Protein AF-A0A352Y3E2-F1 (afdb_monomer)

Sequence (152 aa):
RFHKLNDHRRQRMISDRVLTDALDAIFENTVGLGRGFILILAALTLHTTHLGVGDIALFIYYMTFVAAFTQSFGTLIAQYAQTKVSCERMINLLQGAPAERLVSPKSLHLRHPLPEIPLQPKTEKHHLELVQATGLSYRYPDAGQGIENIDL

Radius of gyration: 32.06 Å; Cα contacts (8 Å, |Δi|>4): 52; chains: 1; bounding box: 75×42×81 Å

Solvent-accessible surface area (backbone atoms only — not comparable to full-atom values): 9256 Å² total; per-residue (Å²): 114,67,65,65,55,48,53,54,48,51,54,51,51,49,54,51,50,52,51,52,55,50,51,54,53,50,54,59,50,49,56,54,50,50,53,52,52,50,52,51,52,49,66,68,37,58,82,79,51,92,69,47,74,65,57,53,53,50,48,60,58,48,48,55,55,55,52,52,47,53,52,52,51,54,53,48,54,54,51,50,56,51,49,52,56,50,50,52,54,56,42,60,72,46,74,83,50,68,65,65,63,81,73,49,92,70,89,75,52,87,89,50,83,71,79,85,73,81,80,77,77,83,49,78,90,69,57,84,86,79,79,76,46,75,61,44,60,48,68,44,93,89,70,82,47,65,50,67,63,40,69,82

Mean predicted aligned error: 13.43 Å

Structure (mmCIF, N/CA/C/O backbone):
data_AF-A0A352Y3E2-F1
#
_entry.id   AF-A0A352Y3E2-F1
#
loop_
_atom_site.group_PDB
_atom_site.id
_atom_site.type_symbol
_atom_site.label_atom_id
_atom_site.label_alt_id
_atom_site.label_comp_id
_atom_site.label_asym_id
_atom_site.label_entity_id
_atom_site.label_seq_id
_atom_site.pdbx_PDB_ins_code
_atom_site.Cartn_x
_atom_site.Cartn_y
_atom_site.Cartn_z
_atom_site.occupancy
_atom_site.B_iso_or_equiv
_atom_site.auth_seq_id
_atom_site.auth_comp_id
_atom_site.auth_asym_id
_atom_site.auth_atom_id
_atom_site.pdbx_PDB_model_num
ATOM 1 N N . ARG A 1 1 ? -6.932 24.985 13.820 1.00 63.25 1 ARG A N 1
ATOM 2 C CA . ARG A 1 1 ? -6.000 23.836 13.986 1.00 63.25 1 ARG A CA 1
ATOM 3 C C . ARG A 1 1 ? -6.197 22.769 12.902 1.00 63.25 1 ARG A C 1
ATOM 5 O O . ARG A 1 1 ? -5.217 22.419 12.263 1.00 63.25 1 ARG A O 1
ATOM 12 N N . PHE A 1 2 ? -7.432 22.329 12.623 1.00 73.06 2 PHE A N 1
ATOM 13 C CA . PHE A 1 2 ? -7.726 21.365 11.547 1.00 73.06 2 PHE A CA 1
ATOM 14 C C . PHE A 1 2 ? -7.393 21.857 10.128 1.00 73.06 2 PHE A C 1
ATOM 16 O O . PHE A 1 2 ? -6.800 21.098 9.376 1.00 73.06 2 PHE A O 1
ATOM 23 N N . HIS A 1 3 ? -7.659 23.128 9.795 1.00 75.25 3 HIS A N 1
ATOM 24 C CA . HIS A 1 3 ? -7.292 23.707 8.490 1.00 75.25 3 HIS A CA 1
ATOM 25 C C . HIS A 1 3 ? -5.784 23.606 8.198 1.00 75.25 3 HIS A C 1
ATOM 27 O O . HIS A 1 3 ? -5.400 22.983 7.219 1.00 75.25 3 HIS A O 1
ATOM 33 N N . LYS A 1 4 ? -4.921 24.062 9.123 1.00 81.56 4 LYS A N 1
ATOM 34 C CA . LYS A 1 4 ? -3.454 23.921 8.997 1.00 81.56 4 LYS A CA 1
ATOM 35 C C . LYS A 1 4 ? -2.991 22.471 8.806 1.00 81.56 4 LYS A C 1
ATOM 37 O O . LYS A 1 4 ? -2.049 22.226 8.062 1.00 81.56 4 LYS A O 1
ATOM 42 N N . LEU A 1 5 ? -3.621 21.510 9.488 1.00 80.25 5 LEU A N 1
ATOM 43 C CA . LEU A 1 5 ? -3.276 20.092 9.345 1.00 80.25 5 LEU A CA 1
ATOM 44 C C . LEU A 1 5 ? -3.715 19.539 7.980 1.00 80.25 5 LEU A C 1
ATOM 46 O O . LEU A 1 5 ? -3.009 18.725 7.385 1.00 80.25 5 LEU A O 1
ATOM 50 N N . ASN A 1 6 ? -4.865 19.996 7.487 1.00 83.62 6 ASN A N 1
ATOM 51 C CA . ASN A 1 6 ? -5.398 19.602 6.192 1.00 83.62 6 ASN A CA 1
ATOM 52 C C . ASN A 1 6 ? -4.556 20.170 5.040 1.00 83.62 6 ASN A C 1
ATOM 54 O O . ASN A 1 6 ? -4.202 19.434 4.123 1.00 83.62 6 ASN A O 1
ATOM 58 N N . ASP A 1 7 ? -4.140 21.433 5.138 1.00 86.75 7 ASP A N 1
ATOM 59 C CA . ASP A 1 7 ? -3.268 22.075 4.149 1.00 86.75 7 ASP A CA 1
ATOM 60 C C . ASP A 1 7 ? -1.904 21.383 4.069 1.00 86.75 7 ASP A C 1
ATOM 62 O O . ASP A 1 7 ? -1.425 21.068 2.977 1.00 86.75 7 ASP A O 1
ATOM 66 N N . HIS A 1 8 ? -1.318 21.034 5.220 1.00 85.81 8 HIS A N 1
ATOM 67 C CA . HIS A 1 8 ? -0.082 20.252 5.261 1.00 85.81 8 HIS A CA 1
ATOM 68 C C . HIS A 1 8 ? -0.228 18.866 4.619 1.00 85.81 8 HIS A C 1
ATOM 70 O O . HIS A 1 8 ? 0.691 18.415 3.931 1.00 85.81 8 HIS A O 1
ATOM 76 N N . ARG A 1 9 ? -1.363 18.180 4.820 1.00 84.25 9 ARG A N 1
ATOM 77 C CA . ARG A 1 9 ? -1.644 16.899 4.147 1.00 84.25 9 ARG A CA 1
ATOM 78 C C . ARG A 1 9 ? -1.783 17.082 2.644 1.00 84.25 9 ARG A C 1
ATOM 80 O O . ARG A 1 9 ? -1.162 16.332 1.898 1.00 84.25 9 ARG A O 1
ATOM 87 N N . ARG A 1 10 ? -2.549 18.085 2.208 1.00 86.88 10 ARG A N 1
ATOM 88 C CA . ARG A 1 10 ? -2.753 18.386 0.788 1.00 86.88 10 ARG A CA 1
ATOM 89 C C . ARG A 1 10 ? -1.422 18.644 0.088 1.00 86.88 10 ARG A C 1
ATOM 91 O O . ARG A 1 10 ? -1.172 18.059 -0.958 1.00 86.88 10 ARG A O 1
ATOM 98 N N . GLN A 1 11 ? -0.556 19.467 0.674 1.00 89.44 11 GLN A N 1
ATOM 99 C CA . GLN A 1 11 ? 0.735 19.796 0.070 1.00 89.44 11 GLN A CA 1
ATOM 100 C C . GLN A 1 11 ? 1.651 18.569 -0.048 1.00 89.44 11 GLN A C 1
ATOM 102 O O . GLN A 1 11 ? 2.270 18.367 -1.090 1.00 89.44 11 GLN A O 1
ATOM 107 N N . ARG A 1 12 ? 1.688 17.712 0.982 1.00 85.44 12 ARG A N 1
ATOM 108 C CA . ARG A 1 12 ? 2.442 16.449 0.932 1.00 85.44 12 ARG A CA 1
ATOM 109 C C . ARG A 1 12 ? 1.882 15.483 -0.107 1.00 85.44 12 ARG A C 1
ATOM 111 O O . ARG A 1 12 ? 2.659 14.910 -0.852 1.00 85.44 12 ARG A O 1
ATOM 118 N N . MET A 1 13 ? 0.560 15.354 -0.195 1.00 89.25 13 MET A N 1
ATOM 119 C CA . MET A 1 13 ? -0.095 14.462 -1.155 1.00 89.25 13 MET A CA 1
ATOM 120 C C . MET A 1 13 ? 0.138 14.904 -2.603 1.00 89.25 13 MET A C 1
ATOM 122 O O . MET A 1 13 ? 0.369 14.066 -3.465 1.00 89.25 13 MET A O 1
ATOM 126 N N . ILE A 1 14 ? 0.116 16.213 -2.874 1.00 91.00 14 ILE A N 1
ATOM 127 C CA . ILE A 1 14 ? 0.434 16.742 -4.208 1.00 91.00 14 ILE A CA 1
ATOM 128 C C . ILE A 1 14 ? 1.902 16.477 -4.549 1.00 91.00 14 ILE A C 1
ATOM 130 O O . ILE A 1 14 ? 2.187 16.016 -5.646 1.00 91.00 14 ILE A O 1
ATOM 134 N N . SER A 1 15 ? 2.827 16.738 -3.619 1.00 85.00 15 SER A N 1
ATOM 135 C CA . SER A 1 15 ? 4.253 16.484 -3.853 1.00 85.00 15 SER A CA 1
ATOM 136 C C . SER A 1 15 ? 4.542 15.005 -4.108 1.00 85.00 15 SER A C 1
ATOM 138 O O . SER A 1 15 ? 5.340 14.690 -4.982 1.00 85.00 15 SER A O 1
ATOM 140 N N . ASP A 1 16 ? 3.896 14.118 -3.351 1.00 88.00 16 ASP A N 1
ATOM 141 C CA . ASP A 1 16 ? 4.001 12.668 -3.515 1.00 88.00 16 ASP A CA 1
ATOM 142 C C . ASP A 1 16 ? 3.472 12.238 -4.889 1.00 88.00 16 ASP A C 1
ATOM 144 O O . ASP A 1 16 ? 4.194 11.623 -5.668 1.00 88.00 16 ASP A O 1
ATOM 148 N N . ARG A 1 17 ? 2.265 12.694 -5.250 1.00 88.75 17 ARG A N 1
ATOM 149 C CA . ARG A 1 17 ? 1.641 12.418 -6.549 1.00 88.75 17 ARG A CA 1
ATOM 150 C C . ARG A 1 17 ? 2.504 12.881 -7.723 1.00 88.75 17 ARG A C 1
ATOM 152 O O . ARG A 1 17 ? 2.716 12.115 -8.653 1.00 88.75 17 ARG A O 1
ATOM 159 N N . VAL A 1 18 ? 3.019 14.110 -7.667 1.00 91.62 18 VAL A N 1
ATOM 160 C CA . VAL A 1 18 ? 3.873 14.669 -8.726 1.00 91.62 18 VAL A CA 1
ATOM 161 C C . VAL A 1 18 ? 5.182 13.889 -8.849 1.00 91.62 18 VAL A C 1
ATOM 163 O O . VAL A 1 18 ? 5.631 13.650 -9.966 1.00 91.62 18 VAL A O 1
ATOM 166 N N . LEU A 1 19 ? 5.786 13.466 -7.733 1.00 86.62 19 LEU A N 1
ATOM 167 C CA . LEU A 1 19 ? 6.991 12.636 -7.761 1.00 86.62 19 LEU A CA 1
ATOM 168 C C . LEU A 1 19 ? 6.711 11.269 -8.398 1.00 86.62 19 LEU A C 1
ATOM 170 O O . LEU A 1 19 ? 7.491 10.832 -9.241 1.00 86.62 19 LEU A O 1
ATOM 174 N N . THR A 1 20 ? 5.607 10.616 -8.025 1.00 85.31 20 THR A N 1
ATOM 175 C CA . THR A 1 20 ? 5.194 9.341 -8.628 1.00 85.31 20 THR A CA 1
ATOM 176 C C . THR A 1 20 ? 4.953 9.490 -10.127 1.00 85.31 20 THR A C 1
ATOM 178 O O . THR A 1 20 ? 5.570 8.776 -10.910 1.00 85.31 20 THR A O 1
ATOM 181 N N . ASP A 1 21 ? 4.137 10.467 -10.530 1.00 87.06 21 ASP A N 1
ATOM 182 C CA . ASP A 1 21 ? 3.801 10.688 -11.939 1.00 87.06 21 ASP A CA 1
ATOM 183 C C . ASP A 1 21 ? 5.062 11.049 -12.766 1.00 87.06 21 ASP A C 1
ATOM 185 O O . ASP A 1 21 ? 5.199 10.631 -13.916 1.00 87.06 21 ASP A O 1
ATOM 189 N N . ALA A 1 22 ? 6.027 11.777 -12.185 1.00 86.25 22 ALA A N 1
ATOM 190 C CA . ALA A 1 22 ? 7.302 12.086 -12.839 1.00 86.25 22 ALA A CA 1
ATOM 191 C C . ALA A 1 22 ? 8.204 10.852 -13.006 1.00 86.25 22 ALA A C 1
ATOM 193 O O . ALA A 1 22 ? 8.828 10.689 -14.057 1.00 86.25 22 ALA A O 1
ATOM 194 N N . LEU 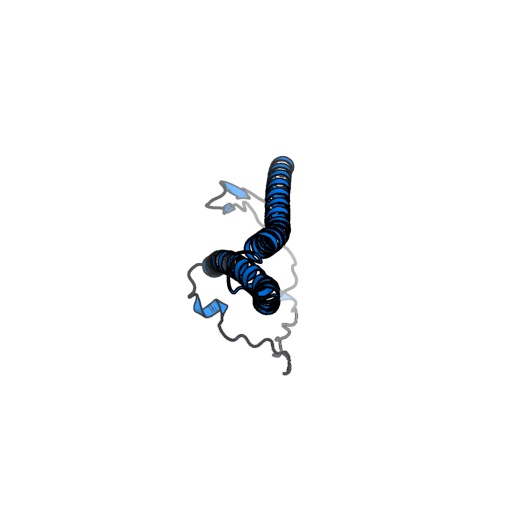A 1 23 ? 8.281 9.984 -11.993 1.00 80.31 23 LEU A N 1
ATOM 195 C CA . LEU A 1 23 ? 9.034 8.731 -12.079 1.00 80.31 23 LEU A CA 1
ATOM 196 C C . LEU A 1 23 ? 8.442 7.805 -13.143 1.00 80.31 23 LEU A C 1
ATOM 198 O O . LEU A 1 23 ? 9.191 7.290 -13.973 1.00 80.31 23 LEU A O 1
A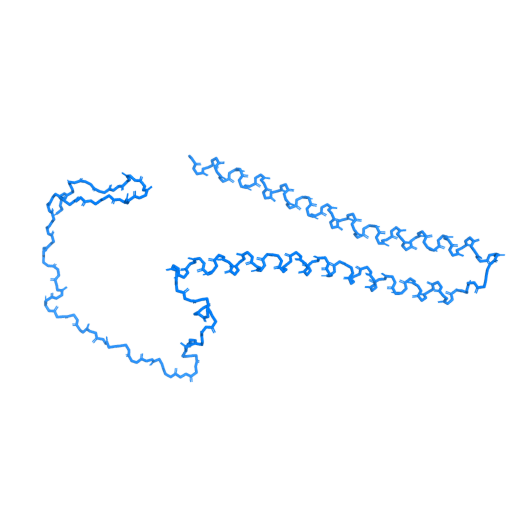TOM 202 N N . ASP A 1 24 ? 7.116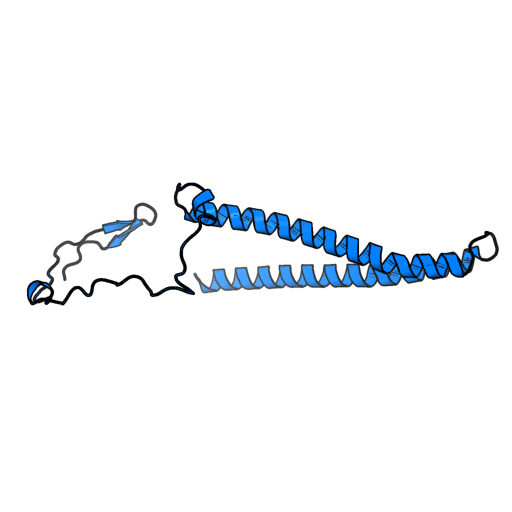 7.665 -13.173 1.00 81.00 24 ASP A N 1
ATOM 203 C CA . ASP A 1 24 ? 6.418 6.867 -14.183 1.00 81.00 24 ASP A CA 1
ATOM 204 C C . ASP A 1 24 ? 6.709 7.389 -15.598 1.00 81.00 24 ASP A C 1
ATOM 206 O O . ASP A 1 24 ? 7.065 6.616 -16.491 1.00 81.00 24 ASP A O 1
ATOM 210 N N . ALA A 1 25 ? 6.665 8.712 -15.794 1.00 80.69 25 ALA A N 1
ATOM 211 C CA . ALA A 1 25 ? 7.011 9.324 -17.073 1.00 80.69 25 ALA A CA 1
ATOM 212 C C . ALA A 1 25 ? 8.470 9.049 -17.480 1.00 80.69 25 ALA A C 1
ATOM 214 O O . ALA A 1 25 ? 8.736 8.747 -18.645 1.00 80.69 25 ALA A O 1
ATOM 215 N N . ILE A 1 26 ? 9.430 9.139 -16.554 1.00 79.88 26 ILE A N 1
ATOM 216 C CA . ILE A 1 26 ? 10.843 8.845 -16.847 1.00 79.88 26 ILE A CA 1
ATOM 217 C C . ILE A 1 26 ? 11.019 7.375 -17.234 1.00 79.88 26 ILE A C 1
ATOM 219 O O . ILE A 1 26 ? 11.732 7.092 -18.200 1.00 79.88 26 ILE A O 1
ATOM 223 N N . PHE A 1 27 ? 10.378 6.443 -16.526 1.00 73.56 27 PHE A N 1
ATOM 224 C CA . PHE A 1 27 ? 10.505 5.015 -16.817 1.00 73.56 27 PHE A CA 1
ATOM 225 C C . PHE A 1 27 ? 9.928 4.649 -18.187 1.00 73.56 27 PHE A C 1
ATOM 227 O O . PHE A 1 27 ? 10.628 4.005 -18.973 1.00 73.56 27 PHE A O 1
ATOM 234 N N . GLU A 1 28 ? 8.732 5.135 -18.525 1.00 72.12 28 GLU A N 1
ATOM 235 C CA . GLU A 1 28 ? 8.124 4.930 -19.851 1.00 72.12 28 GLU A CA 1
ATOM 236 C C . GLU A 1 28 ? 9.011 5.485 -20.979 1.00 72.12 28 GLU A C 1
ATOM 238 O O . GLU A 1 28 ? 9.299 4.802 -21.968 1.00 72.12 28 GLU A O 1
ATOM 243 N N . ASN A 1 29 ? 9.542 6.700 -20.803 1.00 70.88 29 ASN A N 1
ATOM 244 C CA . ASN A 1 29 ? 10.441 7.301 -21.789 1.00 70.88 29 ASN A CA 1
ATOM 245 C C . ASN A 1 29 ? 11.783 6.555 -21.895 1.00 70.88 29 ASN A C 1
ATOM 247 O O . ASN A 1 29 ? 12.317 6.404 -22.994 1.00 70.88 29 ASN A O 1
ATOM 251 N N . THR A 1 30 ? 12.323 6.043 -20.786 1.00 76.00 30 THR A N 1
ATOM 252 C CA . THR A 1 30 ? 13.595 5.296 -20.769 1.00 76.00 30 THR A CA 1
ATOM 253 C C . THR A 1 30 ? 13.492 3.987 -21.551 1.00 76.00 30 THR A C 1
ATOM 255 O O . THR A 1 30 ? 14.425 3.632 -22.273 1.00 76.00 30 THR A O 1
ATOM 258 N N . VAL A 1 31 ? 12.350 3.293 -21.487 1.00 69.94 31 VAL A N 1
ATOM 259 C CA . VAL A 1 31 ? 12.097 2.089 -22.301 1.00 69.94 31 VAL A CA 1
ATOM 260 C C . VAL A 1 31 ? 12.078 2.436 -23.793 1.00 69.94 31 VAL A C 1
ATOM 262 O O . VAL A 1 31 ? 12.686 1.729 -24.602 1.00 69.94 31 VAL A O 1
ATOM 265 N N . GLY A 1 32 ? 11.435 3.549 -24.165 1.00 72.06 32 GLY A N 1
ATOM 266 C CA . GLY A 1 32 ? 11.430 4.056 -25.541 1.00 72.06 32 GLY A CA 1
ATOM 267 C C . GLY A 1 32 ? 12.831 4.410 -26.053 1.00 72.06 32 GLY A C 1
ATOM 268 O O . GLY A 1 32 ? 13.226 3.976 -27.139 1.00 72.06 32 GLY A O 1
ATOM 269 N N . LEU A 1 33 ? 13.614 5.131 -25.246 1.00 74.31 33 LEU A N 1
ATOM 270 C CA . LEU A 1 33 ? 14.996 5.499 -25.566 1.00 74.31 33 LEU A CA 1
ATOM 271 C C . LEU A 1 33 ? 15.914 4.271 -25.664 1.00 74.31 33 LEU A C 1
ATOM 273 O O . LEU A 1 33 ? 16.732 4.196 -26.580 1.00 74.31 33 LEU A O 1
ATOM 277 N N . GLY A 1 34 ? 15.741 3.281 -24.784 1.00 71.19 34 GLY A N 1
ATOM 278 C CA . GLY A 1 34 ? 16.480 2.018 -24.823 1.00 71.19 34 GLY A CA 1
ATOM 279 C C . GLY A 1 34 ? 16.253 1.245 -26.124 1.00 71.19 34 GLY A C 1
ATOM 280 O O . GLY A 1 34 ? 17.219 0.818 -26.759 1.00 71.19 34 GLY A O 1
ATOM 281 N N . ARG A 1 35 ? 14.994 1.140 -26.581 1.00 71.50 35 ARG A N 1
ATOM 282 C CA . ARG A 1 35 ? 14.667 0.537 -27.888 1.00 71.50 35 ARG A CA 1
ATOM 283 C C . ARG A 1 35 ? 15.354 1.271 -29.042 1.00 71.50 35 ARG A C 1
ATOM 285 O O . ARG A 1 35 ? 15.934 0.625 -29.912 1.00 71.50 35 ARG A O 1
ATOM 292 N N . GLY A 1 36 ? 15.316 2.605 -29.037 1.00 75.81 36 GLY A N 1
ATOM 293 C CA . GLY A 1 36 ? 15.974 3.432 -30.053 1.00 75.81 36 GLY A CA 1
ATOM 294 C C . GLY A 1 36 ? 17.494 3.247 -30.077 1.00 75.81 36 GLY A C 1
ATOM 295 O O . GLY A 1 36 ? 18.079 3.089 -31.147 1.00 75.81 36 GLY A O 1
ATOM 296 N N . PHE A 1 37 ? 18.132 3.188 -28.907 1.00 78.25 37 PHE A N 1
ATOM 297 C CA . PHE A 1 37 ? 19.578 2.989 -28.799 1.00 78.25 37 PHE A CA 1
ATOM 298 C C . PHE A 1 37 ? 20.013 1.622 -29.338 1.00 78.25 37 PHE A C 1
ATOM 300 O O . PHE A 1 37 ? 20.992 1.537 -30.075 1.00 78.25 37 PHE A O 1
ATOM 307 N N . ILE A 1 38 ? 19.257 0.559 -29.047 1.00 73.88 38 ILE A N 1
ATOM 308 C CA . ILE A 1 38 ? 19.540 -0.781 -29.580 1.00 73.88 38 ILE A CA 1
ATOM 309 C C . ILE A 1 38 ? 19.328 -0.854 -31.090 1.00 73.88 38 ILE A C 1
ATOM 311 O O . ILE A 1 38 ? 20.136 -1.477 -31.771 1.00 73.88 38 ILE A O 1
ATOM 315 N N . LEU A 1 39 ? 18.306 -0.185 -31.630 1.00 75.56 39 LEU A N 1
ATOM 316 C CA . LEU A 1 39 ? 18.119 -0.065 -33.079 1.00 75.56 39 LEU A CA 1
ATOM 317 C C . LEU A 1 39 ? 19.309 0.630 -33.760 1.00 75.56 39 LEU A C 1
ATOM 319 O O . LEU A 1 39 ? 19.753 0.186 -34.818 1.00 75.56 39 LEU A O 1
ATOM 323 N N . ILE A 1 40 ? 19.858 1.682 -33.146 1.00 78.12 40 ILE A N 1
ATOM 324 C CA . ILE A 1 40 ? 21.058 2.369 -33.649 1.00 78.12 40 ILE A CA 1
ATOM 325 C C . ILE A 1 40 ? 22.283 1.448 -33.565 1.00 78.12 40 ILE A C 1
ATOM 327 O O . ILE A 1 40 ? 23.040 1.337 -34.525 1.00 78.12 40 ILE A O 1
ATOM 331 N N . LEU A 1 41 ? 22.469 0.748 -32.446 1.00 73.12 41 LEU A N 1
ATOM 332 C CA . LEU A 1 41 ? 23.599 -0.164 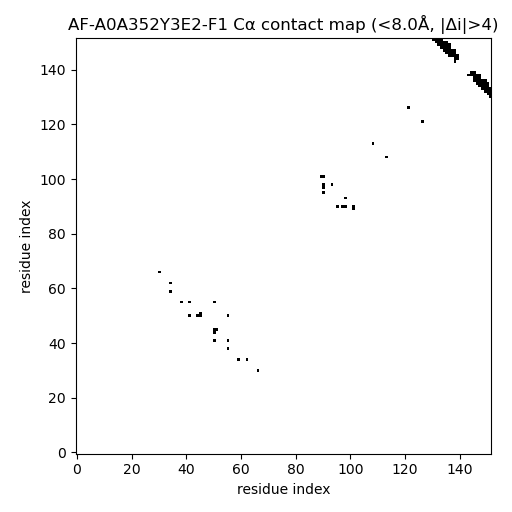-32.236 1.00 73.12 41 LEU A CA 1
ATOM 333 C C . LEU A 1 41 ? 23.552 -1.349 -33.215 1.00 73.12 41 LEU A C 1
ATOM 335 O O . LEU A 1 41 ? 24.572 -1.729 -33.787 1.00 73.12 41 LEU A O 1
ATOM 339 N N . ALA A 1 42 ? 22.356 -1.870 -33.480 1.00 69.50 42 ALA A N 1
ATOM 340 C CA . ALA A 1 42 ? 22.080 -2.851 -34.518 1.00 69.50 42 ALA A CA 1
ATOM 341 C C . ALA A 1 42 ? 22.447 -2.338 -35.923 1.00 69.50 42 ALA A C 1
ATOM 343 O O . ALA A 1 42 ? 23.192 -2.999 -36.643 1.00 69.50 42 ALA A O 1
ATOM 344 N N . ALA A 1 43 ? 21.995 -1.132 -36.287 1.00 71.50 43 ALA A N 1
ATOM 345 C CA . ALA A 1 43 ? 22.336 -0.482 -37.557 1.00 71.50 43 ALA A CA 1
ATOM 346 C C . ALA A 1 43 ? 23.854 -0.300 -37.747 1.00 71.50 43 ALA A C 1
ATOM 348 O O . ALA A 1 43 ? 24.364 -0.472 -38.852 1.00 71.50 43 ALA A O 1
ATOM 349 N N . LEU A 1 44 ? 24.582 0.008 -36.670 1.00 71.31 44 LEU A N 1
ATOM 350 C CA . LEU A 1 44 ? 26.035 0.206 -36.692 1.00 71.31 44 LEU A CA 1
ATOM 351 C C . LEU A 1 44 ? 26.833 -1.109 -36.747 1.00 71.31 44 LEU A C 1
ATOM 353 O O . LEU A 1 44 ? 27.947 -1.123 -37.265 1.00 71.31 44 LEU A O 1
ATOM 357 N N . THR A 1 45 ? 26.284 -2.207 -36.222 1.00 67.38 45 THR A N 1
ATOM 358 C CA . THR A 1 45 ? 26.965 -3.518 -36.143 1.00 67.38 45 THR A CA 1
ATOM 359 C C . THR A 1 45 ? 26.686 -4.435 -37.332 1.00 67.38 45 THR A C 1
ATOM 361 O O . THR A 1 45 ? 27.446 -5.375 -37.566 1.00 67.38 45 THR A O 1
ATOM 364 N N . LEU A 1 46 ? 25.688 -4.100 -38.155 1.00 61.41 46 LEU A N 1
ATOM 365 C CA . LEU A 1 46 ? 25.353 -4.773 -39.418 1.00 61.41 46 LEU A CA 1
ATOM 366 C C . LEU A 1 46 ? 26.536 -4.912 -40.399 1.00 61.41 46 LEU A C 1
ATOM 368 O O . LEU A 1 46 ? 26.506 -5.780 -41.266 1.00 61.41 46 LEU A O 1
ATOM 372 N N . HIS A 1 47 ? 27.584 -4.092 -40.267 1.00 60.97 47 HIS A N 1
ATOM 373 C CA . HIS A 1 47 ? 28.781 -4.166 -41.111 1.00 60.97 47 HIS A CA 1
ATOM 374 C C . HIS A 1 47 ? 29.902 -5.066 -40.564 1.00 60.97 47 HIS A C 1
ATOM 376 O O . HIS A 1 47 ? 30.843 -5.357 -41.302 1.00 60.97 47 HIS A O 1
ATOM 382 N N . THR A 1 48 ? 29.840 -5.501 -39.301 1.00 60.75 48 THR A N 1
ATOM 383 C CA . THR A 1 48 ? 30.981 -6.130 -38.605 1.00 60.75 48 THR A CA 1
ATOM 384 C C . THR A 1 48 ? 30.656 -7.421 -37.846 1.00 60.75 48 THR A C 1
ATOM 386 O O . THR A 1 48 ? 31.593 -8.117 -37.457 1.00 60.75 48 THR A O 1
ATOM 389 N N . THR A 1 49 ? 29.385 -7.803 -37.658 1.00 55.47 49 THR A N 1
ATOM 390 C CA . THR A 1 49 ? 29.007 -9.039 -36.936 1.00 55.47 49 THR A CA 1
ATOM 391 C C . THR A 1 49 ? 27.836 -9.807 -37.573 1.00 55.47 49 THR A C 1
ATOM 393 O O . THR A 1 49 ? 27.062 -9.273 -38.357 1.00 55.47 49 THR A O 1
ATOM 396 N N . HIS A 1 50 ? 27.693 -11.089 -37.200 1.00 62.59 50 HIS A N 1
ATOM 397 C CA . HIS A 1 50 ? 26.631 -12.037 -37.595 1.00 62.59 50 HIS A CA 1
ATOM 398 C C . HIS A 1 50 ? 25.212 -11.709 -37.066 1.00 62.59 50 HIS A C 1
ATOM 400 O O . HIS A 1 50 ? 24.343 -12.576 -37.099 1.00 62.59 50 HIS A O 1
ATOM 406 N N . LEU A 1 51 ? 24.959 -10.505 -36.544 1.00 65.81 51 LEU A N 1
ATOM 407 C CA . LEU A 1 51 ? 23.646 -10.123 -36.011 1.00 65.81 51 LEU A CA 1
ATOM 408 C C . LEU A 1 51 ? 22.677 -9.841 -37.163 1.00 65.81 51 LEU A C 1
ATOM 410 O O . LEU A 1 51 ? 22.789 -8.833 -37.864 1.00 65.81 51 LEU A O 1
ATOM 414 N N . GLY A 1 52 ? 21.733 -10.755 -37.373 1.00 73.69 52 GLY A N 1
ATOM 415 C CA . GLY A 1 52 ? 20.732 -10.630 -38.423 1.00 73.69 52 GLY A CA 1
ATOM 416 C C . GLY A 1 52 ? 19.581 -9.707 -38.021 1.00 73.69 52 GLY A C 1
ATOM 417 O O . GLY A 1 52 ? 19.313 -9.465 -36.845 1.00 73.69 52 GLY A O 1
ATOM 418 N N . VAL A 1 53 ? 18.809 -9.259 -39.013 1.00 77.00 53 VAL A N 1
ATOM 419 C CA . VAL A 1 53 ? 17.559 -8.503 -38.793 1.00 77.00 53 VAL A CA 1
ATOM 420 C C . VAL A 1 53 ? 16.579 -9.269 -37.884 1.00 77.00 53 VAL A C 1
ATOM 422 O O . VAL A 1 53 ? 15.855 -8.655 -37.102 1.00 77.00 53 VAL A O 1
ATOM 425 N N . GLY A 1 54 ? 16.589 -10.607 -37.939 1.00 79.38 54 GLY A N 1
ATOM 426 C CA . GLY A 1 54 ? 15.772 -11.469 -37.079 1.00 79.38 54 GLY A CA 1
ATOM 427 C C . GLY A 1 54 ? 16.128 -11.376 -35.591 1.00 79.38 54 GLY A C 1
ATOM 428 O O . GLY A 1 54 ? 15.223 -11.292 -34.764 1.00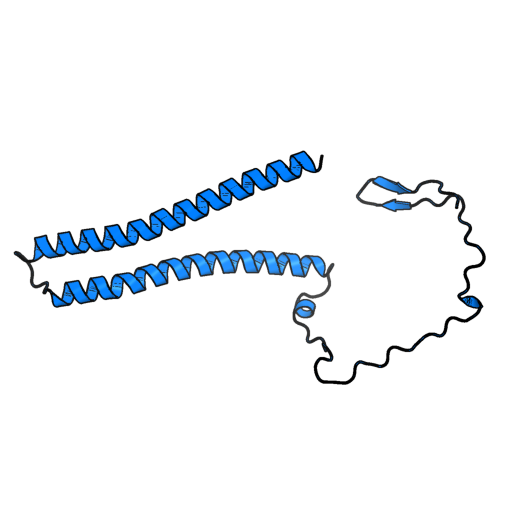 79.38 54 GLY A O 1
ATOM 429 N N . ASP A 1 55 ? 17.417 -11.308 -35.250 1.00 76.31 55 ASP A N 1
ATOM 430 C CA . ASP A 1 55 ? 17.878 -11.202 -33.857 1.00 76.31 55 ASP A CA 1
ATOM 431 C C . ASP A 1 55 ? 17.462 -9.861 -33.240 1.00 76.31 55 ASP A C 1
ATOM 433 O O . ASP A 1 55 ? 17.020 -9.792 -32.092 1.00 76.31 55 ASP A O 1
ATOM 437 N N . ILE A 1 56 ? 17.528 -8.791 -34.036 1.00 75.94 56 ILE A N 1
ATOM 438 C CA . ILE A 1 56 ? 17.118 -7.439 -33.640 1.00 75.94 56 ILE A CA 1
ATOM 439 C C . ILE A 1 56 ? 15.600 -7.376 -33.438 1.00 75.94 56 ILE A C 1
ATOM 441 O O . ILE A 1 56 ? 15.129 -6.845 -32.429 1.00 75.94 56 ILE A O 1
ATOM 445 N N . ALA A 1 57 ? 14.826 -7.949 -34.364 1.00 80.81 57 ALA A N 1
ATOM 446 C CA . ALA A 1 57 ? 13.372 -8.022 -34.244 1.00 80.81 57 ALA A CA 1
ATOM 447 C C . ALA A 1 57 ? 12.948 -8.807 -32.992 1.00 80.81 57 ALA A C 1
ATOM 449 O O . ALA A 1 57 ? 12.069 -8.361 -32.249 1.00 80.81 57 ALA A O 1
ATOM 450 N N . LEU A 1 58 ? 13.613 -9.935 -32.717 1.00 83.62 58 LEU A N 1
ATOM 451 C CA . LEU A 1 58 ? 13.356 -10.761 -31.540 1.00 83.62 58 LEU A CA 1
ATOM 452 C C . LEU A 1 58 ? 13.718 -10.027 -30.241 1.00 83.62 58 LEU A C 1
ATOM 454 O O . LEU A 1 58 ? 12.957 -10.066 -29.272 1.00 83.62 58 LEU A O 1
ATOM 458 N N . PHE A 1 59 ? 14.840 -9.307 -30.227 1.00 78.88 59 PHE 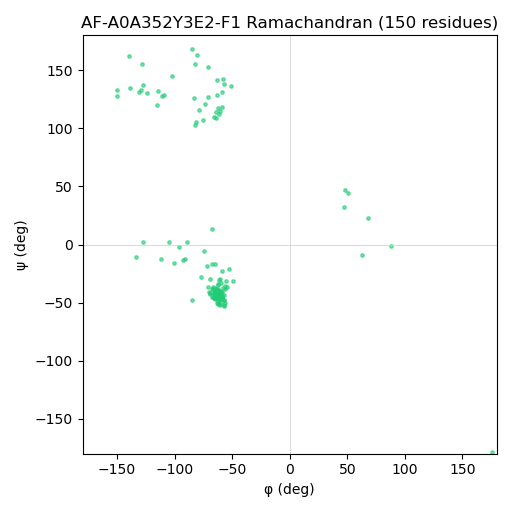A N 1
ATOM 459 C CA . PHE A 1 59 ? 15.254 -8.507 -29.080 1.00 78.88 59 PHE A CA 1
ATOM 460 C C . PHE A 1 59 ? 14.247 -7.388 -28.766 1.00 78.88 59 PHE A C 1
ATOM 462 O O . PHE A 1 59 ? 13.822 -7.249 -27.619 1.00 78.88 59 PHE A O 1
ATOM 469 N N . ILE A 1 60 ? 13.824 -6.608 -29.768 1.00 78.25 60 ILE A N 1
ATOM 470 C CA . ILE A 1 60 ? 12.855 -5.509 -29.584 1.00 78.25 60 ILE A CA 1
ATOM 471 C C . ILE A 1 60 ? 11.516 -6.050 -29.084 1.00 78.25 60 ILE A C 1
ATOM 473 O O . ILE A 1 60 ? 10.904 -5.460 -28.186 1.00 78.25 60 ILE A O 1
ATOM 477 N N . TYR A 1 61 ? 11.084 -7.186 -29.635 1.00 83.69 61 TYR A N 1
ATOM 478 C CA . TYR A 1 61 ? 9.889 -7.882 -29.181 1.00 83.69 61 TYR A CA 1
ATOM 479 C C . TYR A 1 61 ? 9.993 -8.234 -27.688 1.00 83.69 61 TYR A C 1
ATOM 481 O O . TYR A 1 61 ? 9.138 -7.812 -26.903 1.00 83.69 61 TYR A O 1
ATOM 489 N N . TYR A 1 62 ? 11.072 -8.906 -27.267 1.00 83.44 62 TYR A N 1
ATOM 490 C CA . TYR A 1 62 ? 11.259 -9.317 -25.871 1.00 83.44 62 TYR A CA 1
ATOM 491 C C . TYR A 1 62 ? 11.513 -8.167 -24.894 1.00 83.44 62 TYR A C 1
ATOM 493 O O . TYR A 1 62 ? 11.096 -8.252 -23.737 1.00 83.44 62 TYR A O 1
ATOM 501 N N . MET A 1 63 ? 12.122 -7.068 -25.337 1.00 81.38 63 MET A N 1
ATOM 502 C CA . MET A 1 63 ? 12.393 -5.905 -24.488 1.00 81.38 63 MET A CA 1
ATOM 503 C C . MET A 1 63 ? 11.119 -5.346 -23.843 1.00 81.38 63 MET A C 1
ATOM 505 O O . MET A 1 63 ? 11.139 -4.937 -22.684 1.00 81.38 63 MET A O 1
ATOM 509 N N . THR A 1 64 ? 9.996 -5.381 -24.566 1.00 79.50 64 THR A N 1
ATOM 510 C CA . THR A 1 64 ? 8.684 -4.979 -24.035 1.00 79.50 64 THR A CA 1
ATOM 511 C C . THR A 1 64 ? 8.286 -5.801 -22.815 1.00 79.50 64 THR A C 1
ATOM 513 O O . THR A 1 64 ? 7.845 -5.247 -21.812 1.00 79.50 64 THR A O 1
ATOM 516 N N . PHE A 1 65 ? 8.479 -7.117 -22.883 1.00 83.50 65 PHE A N 1
ATOM 517 C CA . PHE A 1 65 ? 8.140 -8.021 -21.790 1.00 83.50 65 PHE A CA 1
ATOM 518 C C . PHE A 1 65 ? 9.077 -7.837 -20.599 1.00 83.50 65 PHE A C 1
ATOM 520 O O . PHE A 1 65 ? 8.610 -7.803 -19.465 1.00 83.50 65 PHE A O 1
ATOM 527 N N . VAL A 1 66 ? 10.380 -7.662 -20.844 1.00 83.88 66 VAL A N 1
ATOM 528 C CA . VAL A 1 66 ? 11.367 -7.416 -19.778 1.00 83.88 66 VAL A CA 1
ATOM 529 C C . VAL A 1 66 ? 11.066 -6.108 -19.043 1.00 83.88 66 VAL A C 1
ATOM 531 O O . VAL A 1 66 ? 11.082 -6.079 -17.810 1.00 83.88 66 VAL A O 1
ATOM 534 N N . ALA A 1 67 ? 10.740 -5.040 -19.776 1.00 81.31 67 ALA A N 1
ATOM 535 C CA . ALA A 1 67 ? 10.355 -3.760 -19.190 1.00 81.31 67 ALA A CA 1
ATOM 536 C C . ALA A 1 67 ? 9.073 -3.882 -18.350 1.00 81.31 67 ALA A C 1
ATOM 538 O O . ALA A 1 67 ? 9.075 -3.522 -17.171 1.00 81.31 67 ALA A O 1
ATOM 539 N N . ALA A 1 68 ? 8.013 -4.472 -18.916 1.00 82.19 68 ALA A N 1
ATOM 540 C CA . ALA A 1 68 ? 6.738 -4.662 -18.224 1.00 82.19 68 ALA A CA 1
ATOM 541 C C . ALA A 1 68 ? 6.876 -5.544 -16.971 1.00 82.19 68 ALA A C 1
ATOM 543 O O . ALA A 1 68 ? 6.288 -5.249 -15.927 1.00 82.19 68 ALA A O 1
ATOM 544 N N . PHE A 1 69 ? 7.683 -6.606 -17.048 1.00 87.88 69 PHE A N 1
ATOM 545 C CA . PHE A 1 69 ? 8.000 -7.458 -15.904 1.00 87.88 69 PHE A CA 1
ATOM 546 C C . PHE A 1 69 ? 8.719 -6.672 -14.805 1.00 87.88 69 PHE A C 1
ATOM 548 O O . PHE A 1 69 ? 8.330 -6.757 -13.643 1.00 87.88 69 PHE A O 1
ATOM 555 N N . THR A 1 70 ? 9.726 -5.873 -15.166 1.00 83.25 70 THR A N 1
ATOM 556 C CA . THR A 1 70 ? 10.504 -5.074 -14.206 1.00 83.25 70 THR A CA 1
ATOM 557 C C . THR A 1 70 ? 9.619 -4.062 -13.477 1.00 83.25 70 THR A C 1
ATOM 559 O O . THR A 1 70 ? 9.682 -3.961 -12.251 1.00 83.25 70 THR A O 1
ATOM 562 N N . GLN A 1 71 ? 8.741 -3.368 -14.208 1.00 82.94 71 GLN A N 1
ATOM 563 C CA . GLN A 1 71 ? 7.764 -2.448 -13.623 1.00 82.94 71 GLN A CA 1
ATOM 564 C C . GLN A 1 71 ? 6.799 -3.179 -12.683 1.00 82.94 71 GLN A C 1
ATOM 566 O O . GLN A 1 71 ? 6.659 -2.793 -11.523 1.00 82.94 71 GLN A O 1
ATOM 571 N N . SER A 1 72 ? 6.194 -4.276 -13.150 1.00 86.25 72 SER A N 1
ATOM 572 C CA . SER A 1 72 ? 5.253 -5.078 -12.356 1.00 86.25 72 SER A CA 1
ATOM 573 C C . SER A 1 72 ? 5.897 -5.612 -11.076 1.00 86.25 72 SER A C 1
ATOM 575 O O . SER A 1 72 ? 5.281 -5.593 -10.011 1.00 86.25 72 SER A O 1
ATOM 577 N N . PHE A 1 73 ? 7.152 -6.054 -11.161 1.00 90.12 73 PHE A N 1
ATOM 578 C CA . PHE A 1 73 ? 7.919 -6.535 -10.018 1.00 90.12 73 PHE A CA 1
ATOM 579 C C . PHE A 1 73 ? 8.179 -5.421 -8.994 1.00 90.12 73 PHE A C 1
ATOM 581 O O . PHE A 1 73 ? 7.981 -5.628 -7.796 1.00 90.12 73 PHE A O 1
ATOM 588 N N . GLY A 1 74 ? 8.542 -4.219 -9.452 1.00 86.19 74 GLY A N 1
ATOM 589 C CA . GLY A 1 74 ? 8.680 -3.047 -8.583 1.00 86.19 74 GLY A CA 1
ATOM 590 C C . GLY A 1 74 ? 7.369 -2.681 -7.879 1.00 86.19 74 GLY A C 1
ATOM 591 O O . GLY A 1 74 ? 7.344 -2.503 -6.658 1.00 86.19 74 GLY A O 1
ATOM 592 N N . THR A 1 75 ? 6.260 -2.646 -8.623 1.00 89.12 75 THR A N 1
ATOM 593 C CA . THR A 1 75 ? 4.922 -2.396 -8.066 1.00 89.12 75 THR A CA 1
ATOM 594 C C . THR A 1 75 ? 4.531 -3.452 -7.033 1.00 89.12 75 THR A C 1
ATOM 596 O O . THR A 1 75 ? 4.013 -3.102 -5.972 1.00 89.12 75 THR A O 1
ATOM 599 N N . LEU A 1 76 ? 4.819 -4.729 -7.295 1.00 93.62 76 LEU A N 1
ATOM 600 C CA . LEU A 1 76 ? 4.536 -5.823 -6.368 1.00 93.62 76 LEU A CA 1
ATOM 601 C C . LEU A 1 76 ? 5.277 -5.647 -5.033 1.00 93.62 76 LEU A C 1
ATOM 603 O O . LEU A 1 76 ? 4.673 -5.830 -3.977 1.00 93.62 76 LEU A O 1
ATOM 607 N N . ILE A 1 77 ? 6.555 -5.249 -5.056 1.00 94.12 77 ILE A N 1
ATOM 608 C CA . ILE A 1 77 ? 7.336 -4.984 -3.833 1.00 94.12 77 ILE A CA 1
ATOM 609 C C . ILE A 1 77 ? 6.712 -3.838 -3.026 1.00 94.12 77 ILE A C 1
ATOM 611 O O . ILE A 1 77 ? 6.543 -3.958 -1.808 1.00 94.12 77 ILE A O 1
ATOM 615 N N . ALA A 1 78 ? 6.338 -2.743 -3.692 1.00 90.19 78 ALA A N 1
ATOM 616 C CA . ALA A 1 78 ? 5.702 -1.602 -3.037 1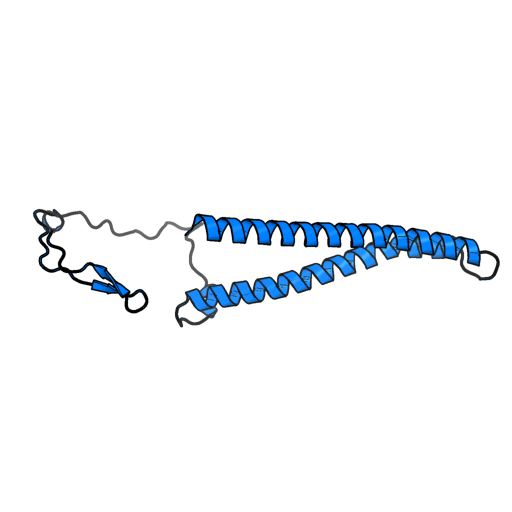.00 90.19 78 ALA A CA 1
ATOM 617 C C . ALA A 1 78 ? 4.357 -1.993 -2.396 1.00 90.19 78 ALA A C 1
ATOM 619 O O . ALA A 1 78 ? 4.108 -1.694 -1.225 1.00 90.19 78 ALA A O 1
ATOM 620 N N . GLN A 1 79 ? 3.521 -2.731 -3.132 1.00 93.69 79 GLN A N 1
ATOM 621 C CA . GLN A 1 79 ? 2.244 -3.247 -2.634 1.00 93.69 79 GLN A CA 1
ATOM 622 C C . GLN A 1 79 ? 2.434 -4.214 -1.463 1.00 93.69 79 GLN A C 1
ATOM 624 O O . GLN A 1 79 ? 1.684 -4.152 -0.492 1.00 93.69 79 GLN A O 1
ATOM 629 N N . TYR A 1 80 ? 3.451 -5.075 -1.508 1.00 95.69 80 TYR A N 1
ATOM 630 C CA . TYR A 1 80 ? 3.760 -5.990 -0.413 1.00 95.69 80 TYR A CA 1
ATOM 631 C C . TYR A 1 80 ? 4.106 -5.236 0.879 1.00 95.69 80 TYR A C 1
ATOM 633 O O . TYR A 1 80 ? 3.557 -5.538 1.944 1.00 95.69 80 TYR A O 1
ATOM 641 N N . ALA A 1 81 ? 4.953 -4.206 0.789 1.00 93.75 81 ALA A N 1
ATOM 642 C CA . ALA A 1 81 ? 5.285 -3.355 1.931 1.00 93.75 81 ALA A CA 1
ATOM 643 C C . ALA A 1 81 ? 4.042 -2.635 2.486 1.00 93.75 81 ALA A C 1
ATOM 645 O O . ALA A 1 81 ? 3.823 -2.613 3.700 1.00 93.75 81 ALA A O 1
ATOM 646 N N . GLN A 1 82 ? 3.189 -2.105 1.606 1.00 94.19 82 GLN A N 1
ATOM 647 C CA . GLN A 1 82 ? 1.939 -1.453 1.997 1.00 94.19 82 GLN A CA 1
ATOM 648 C C . GLN A 1 82 ? 0.962 -2.422 2.681 1.00 94.19 82 GLN A C 1
ATOM 650 O O . GLN A 1 82 ? 0.383 -2.083 3.718 1.00 94.19 82 GLN A O 1
ATOM 655 N N . THR A 1 83 ? 0.796 -3.633 2.145 1.00 96.50 83 THR A N 1
ATOM 656 C CA . THR A 1 83 ? -0.060 -4.670 2.734 1.00 96.50 83 THR A CA 1
ATOM 657 C C . THR A 1 83 ? 0.423 -5.055 4.124 1.00 96.50 83 THR A C 1
ATOM 659 O O . THR A 1 83 ? -0.399 -5.158 5.033 1.00 96.50 83 THR A O 1
ATOM 662 N N . LYS A 1 84 ? 1.740 -5.182 4.334 1.00 95.31 84 LYS A N 1
ATOM 663 C CA . LYS A 1 84 ? 2.303 -5.459 5.662 1.00 95.31 84 LYS A CA 1
ATOM 664 C C . LYS A 1 84 ? 1.869 -4.408 6.691 1.00 95.31 84 LYS A C 1
ATOM 666 O O . LYS A 1 84 ? 1.313 -4.769 7.726 1.00 95.31 84 LYS A O 1
ATOM 671 N N . VAL A 1 85 ? 2.032 -3.120 6.377 1.00 95.56 85 VAL A N 1
ATOM 672 C CA . VAL A 1 85 ? 1.609 -2.017 7.264 1.00 95.56 85 VAL A CA 1
ATOM 673 C C . VAL A 1 85 ? 0.089 -2.013 7.472 1.00 95.56 85 VAL A C 1
ATOM 675 O O . VAL A 1 85 ? -0.394 -1.748 8.575 1.00 95.56 85 VAL A O 1
ATOM 678 N N . SER A 1 86 ? -0.690 -2.317 6.431 1.00 95.00 86 SER A N 1
ATOM 679 C CA . SER A 1 86 ? -2.150 -2.438 6.544 1.00 95.00 86 SER A CA 1
ATOM 680 C C . SER A 1 86 ? -2.553 -3.544 7.527 1.00 95.00 86 SER A C 1
ATOM 682 O O . SER A 1 86 ? -3.364 -3.303 8.425 1.00 95.00 86 SER A O 1
ATOM 684 N N . CYS A 1 87 ? -1.933 -4.722 7.420 1.00 94.56 87 CYS A N 1
ATOM 685 C CA . CYS A 1 87 ? -2.159 -5.845 8.327 1.00 94.56 87 CYS A CA 1
ATOM 686 C C . CYS A 1 87 ? -1.764 -5.504 9.769 1.00 94.56 87 CYS A C 1
ATOM 688 O O . CYS A 1 87 ? -2.550 -5.744 10.681 1.00 94.56 87 CYS A O 1
ATOM 690 N N . GLU A 1 88 ? -0.602 -4.881 9.987 1.00 94.06 88 GLU A N 1
ATOM 691 C CA . GLU A 1 88 ? -0.170 -4.428 11.319 1.00 94.06 88 GLU A CA 1
ATOM 692 C C . GLU A 1 88 ? -1.193 -3.475 11.954 1.00 94.06 88 GLU A C 1
ATOM 694 O O . GLU A 1 88 ? -1.567 -3.627 13.118 1.00 94.06 88 GLU A O 1
ATOM 699 N N . ARG A 1 89 ? -1.729 -2.526 11.176 1.00 94.94 89 ARG A N 1
ATOM 700 C CA . ARG A 1 89 ? -2.794 -1.625 11.645 1.00 94.94 89 ARG A CA 1
ATOM 701 C C . ARG A 1 89 ? -4.074 -2.374 12.003 1.00 94.94 89 ARG A C 1
ATOM 703 O O . ARG A 1 89 ? -4.681 -2.059 13.023 1.00 94.94 89 ARG A O 1
ATOM 710 N N . MET A 1 90 ? -4.491 -3.340 11.186 1.00 95.50 90 MET A N 1
ATOM 711 C CA . MET A 1 90 ? -5.667 -4.165 11.475 1.00 95.50 90 MET A CA 1
ATOM 712 C C . MET A 1 90 ? -5.481 -4.995 12.750 1.00 95.50 90 MET A C 1
ATOM 714 O O . MET A 1 90 ? -6.417 -5.106 13.537 1.00 95.50 90 MET A O 1
ATOM 718 N N . ILE A 1 91 ? -4.279 -5.524 12.986 1.00 94.75 91 ILE A N 1
ATOM 719 C CA . ILE A 1 91 ? -3.948 -6.263 14.211 1.00 94.75 91 ILE A CA 1
ATOM 720 C C . ILE A 1 91 ? -3.996 -5.331 15.426 1.00 94.75 91 ILE A C 1
ATOM 722 O O . ILE A 1 91 ? -4.588 -5.684 16.440 1.00 94.75 91 ILE A O 1
ATOM 726 N N . ASN A 1 92 ? -3.471 -4.109 15.323 1.00 93.12 92 ASN A N 1
ATOM 727 C CA . ASN A 1 92 ? -3.551 -3.136 16.418 1.00 93.12 92 ASN A CA 1
ATOM 728 C C . ASN A 1 92 ? -5.004 -2.795 16.802 1.00 93.12 92 ASN A C 1
ATOM 730 O O . ASN A 1 92 ? -5.301 -2.593 17.980 1.00 93.12 92 ASN A O 1
ATOM 734 N N . LEU A 1 93 ? -5.930 -2.786 15.835 1.00 94.00 93 LEU A N 1
ATOM 735 C CA . LEU A 1 93 ? -7.361 -2.577 16.096 1.00 94.00 93 LEU A CA 1
ATOM 736 C C . LEU A 1 93 ? -8.019 -3.728 16.871 1.00 94.00 93 LEU A C 1
ATOM 738 O O . LEU A 1 93 ? -9.090 -3.529 17.439 1.00 94.00 93 LEU A O 1
A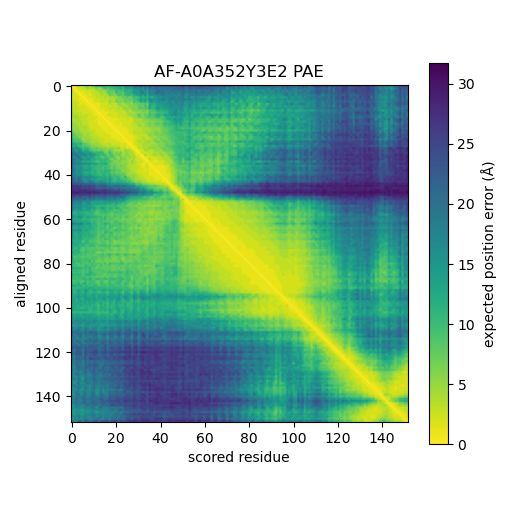TOM 742 N N . LEU A 1 94 ? -7.394 -4.907 16.934 1.00 92.94 94 LEU A N 1
ATOM 743 C CA . LEU A 1 94 ? -7.882 -6.023 17.743 1.00 92.94 94 LEU A CA 1
ATOM 744 C C . LEU A 1 94 ? -7.647 -5.841 19.251 1.00 92.94 94 LEU A C 1
ATOM 746 O O . LEU A 1 94 ? -8.111 -6.682 20.019 1.00 92.94 94 LEU A O 1
ATOM 750 N N . GLN A 1 95 ? -6.948 -4.782 19.682 1.00 91.56 95 GLN A N 1
ATOM 751 C CA . GLN A 1 95 ? -6.734 -4.451 21.100 1.00 91.56 95 GLN A CA 1
ATOM 752 C C . GLN A 1 95 ? -6.202 -5.642 21.924 1.00 91.56 95 GLN A C 1
ATOM 754 O O . GLN A 1 95 ? -6.678 -5.933 23.017 1.00 91.56 95 GLN A O 1
ATOM 759 N N . GLY A 1 96 ? -5.224 -6.366 21.371 1.00 88.69 96 GLY A N 1
ATOM 760 C CA . GLY A 1 96 ? -4.603 -7.526 22.021 1.00 88.69 96 GLY A CA 1
ATOM 761 C C . GLY A 1 96 ? -5.300 -8.868 21.770 1.00 88.69 96 GLY A C 1
ATOM 762 O O . GLY A 1 96 ? -4.803 -9.895 22.226 1.00 88.69 96 GLY A O 1
ATOM 763 N N . ALA A 1 97 ? -6.410 -8.905 21.025 1.00 91.00 97 ALA A N 1
ATOM 764 C CA . ALA A 1 97 ? -6.976 -10.170 20.561 1.00 91.00 97 ALA A CA 1
ATOM 765 C C . ALA A 1 97 ? -6.083 -10.818 19.469 1.00 91.00 97 ALA A C 1
ATOM 767 O O . ALA A 1 97 ? -5.387 -10.105 18.743 1.00 91.00 97 ALA A O 1
ATOM 768 N N . PRO A 1 98 ? -6.100 -12.158 19.328 1.00 91.50 98 PRO A N 1
ATOM 769 C CA . PRO A 1 98 ? -5.220 -12.887 18.408 1.00 91.50 98 PRO A CA 1
ATOM 770 C C . PRO A 1 98 ? -5.471 -12.530 16.934 1.00 91.50 98 PRO A C 1
ATOM 772 O O . PRO A 1 98 ? -6.623 -12.355 16.524 1.00 91.50 98 PRO A O 1
ATOM 775 N N . ALA A 1 99 ? -4.403 -12.445 16.131 1.00 90.62 99 ALA A N 1
ATOM 776 C CA . ALA A 1 99 ? -4.445 -11.991 14.735 1.00 90.62 99 ALA A CA 1
ATOM 777 C C . ALA A 1 99 ? -5.343 -12.864 13.842 1.00 90.62 99 ALA A C 1
ATOM 779 O O . ALA A 1 99 ? -5.989 -12.362 12.919 1.00 90.62 99 ALA A O 1
ATOM 780 N N . GLU A 1 100 ? -5.468 -14.152 14.165 1.00 92.50 100 GLU A N 1
ATOM 781 C CA . GLU A 1 100 ? -6.317 -15.127 13.479 1.00 92.50 100 GLU A CA 1
ATOM 782 C C . GLU A 1 100 ? -7.796 -14.714 13.494 1.00 92.50 100 GLU A C 1
ATOM 784 O O . GLU A 1 100 ? -8.560 -15.100 12.606 1.00 92.50 100 GLU A O 1
ATOM 789 N N . ARG A 1 101 ? -8.222 -13.864 14.444 1.00 90.81 101 ARG A N 1
ATOM 790 C CA . ARG A 1 101 ? -9.583 -13.306 14.444 1.00 90.81 101 ARG A CA 1
ATOM 791 C C . ARG A 1 101 ? -9.889 -12.470 13.206 1.00 90.81 101 ARG A C 1
ATOM 793 O O . ARG A 1 101 ? -11.052 -12.458 12.802 1.00 90.81 101 ARG A O 1
ATOM 800 N N . LEU A 1 102 ? -8.903 -11.804 12.597 1.00 90.19 102 LEU A N 1
ATOM 801 C CA . LEU A 1 102 ? -9.124 -11.009 11.379 1.00 90.19 102 LEU A CA 1
ATOM 802 C C . LEU A 1 102 ? -9.598 -11.868 10.206 1.00 90.19 102 LEU A C 1
ATOM 804 O O . LEU A 1 102 ? -10.398 -11.404 9.400 1.00 90.19 102 LEU A O 1
ATOM 808 N N . VAL A 1 103 ? -9.124 -13.112 10.133 1.00 91.75 103 VAL A N 1
ATOM 809 C CA . VAL A 1 103 ? -9.439 -14.063 9.055 1.00 91.75 103 VAL A CA 1
ATOM 810 C C . VAL A 1 103 ? -10.419 -15.148 9.493 1.00 91.75 103 VAL A C 1
ATOM 812 O O . VAL A 1 103 ? -10.751 -16.038 8.712 1.00 91.75 103 VAL A O 1
ATOM 815 N N . SER A 1 104 ? -10.887 -15.087 10.743 1.00 90.94 104 SER A N 1
ATOM 816 C CA . SER A 1 104 ? -11.832 -16.063 11.269 1.00 90.94 104 SER A CA 1
ATOM 817 C C . SER A 1 104 ? -13.112 -16.072 10.424 1.00 90.94 104 SER A C 1
ATOM 819 O O . SER A 1 104 ? -13.669 -15.003 10.144 1.00 90.94 104 SER A O 1
ATOM 821 N N . PRO A 1 105 ? -13.602 -17.253 10.007 1.00 88.12 105 PRO A N 1
ATOM 822 C CA . PRO A 1 105 ? -14.844 -17.343 9.261 1.00 88.12 105 PRO A CA 1
ATOM 823 C C . PRO A 1 105 ? -15.985 -16.743 10.083 1.00 88.12 105 PRO A C 1
ATOM 825 O O . PRO A 1 105 ? -16.310 -17.230 11.166 1.00 88.12 105 PRO A O 1
ATOM 828 N N . LYS A 1 106 ? -16.610 -15.684 9.566 1.00 84.25 106 LYS A N 1
ATOM 829 C CA . LYS A 1 106 ? -17.847 -15.133 10.123 1.00 84.25 106 LYS A CA 1
ATOM 830 C C . LYS A 1 106 ? -18.980 -15.394 9.151 1.00 84.25 106 LYS A C 1
ATOM 832 O O . LYS A 1 106 ? -18.883 -15.055 7.973 1.00 84.25 106 LYS A O 1
ATOM 837 N N . SER A 1 107 ? -20.058 -15.991 9.652 1.00 83.12 107 SER A N 1
ATOM 838 C CA . SER A 1 107 ? -21.279 -16.137 8.868 1.00 83.12 107 SER A CA 1
ATOM 839 C C . SER A 1 107 ? -21.814 -14.750 8.530 1.00 83.12 107 SER A C 1
ATOM 841 O O . SER A 1 107 ? -22.175 -13.979 9.414 1.00 83.12 107 SER A O 1
ATOM 843 N N . LEU A 1 108 ? -21.869 -14.443 7.237 1.00 82.19 108 LEU A N 1
ATOM 844 C CA . LEU A 1 108 ? -22.514 -13.235 6.725 1.00 82.19 108 LEU A CA 1
ATOM 845 C C . LEU A 1 108 ? -24.007 -13.462 6.434 1.00 82.19 108 LEU A C 1
ATOM 847 O O . LEU A 1 108 ? -24.664 -12.562 5.928 1.00 82.19 108 LEU A O 1
ATOM 851 N N . HIS A 1 109 ? -24.530 -14.667 6.707 1.00 82.75 109 HIS A N 1
ATOM 852 C CA . HIS A 1 109 ? -25.925 -15.059 6.461 1.00 82.75 109 HIS A CA 1
ATOM 853 C C . HIS A 1 109 ? -26.448 -14.689 5.052 1.00 82.75 109 HIS A C 1
ATOM 855 O O . HIS A 1 109 ? -27.629 -14.440 4.866 1.00 82.75 109 HIS A O 1
ATOM 861 N N . LEU A 1 110 ? -25.582 -14.694 4.025 1.00 85.19 110 LEU A N 1
ATOM 862 C CA . LEU A 1 110 ? -25.934 -14.246 2.663 1.00 85.19 110 LEU A CA 1
ATOM 863 C C . LEU A 1 110 ? -26.865 -15.207 1.905 1.00 85.19 110 LEU A C 1
ATOM 865 O O . LEU A 1 110 ? -27.445 -14.831 0.892 1.00 85.19 110 LEU A O 1
ATOM 869 N N . ARG A 1 111 ? -26.951 -16.469 2.341 1.00 87.69 111 ARG A N 1
ATOM 870 C CA . ARG A 1 111 ? -27.706 -17.545 1.667 1.00 87.69 111 ARG A CA 1
ATOM 871 C C . ARG A 1 111 ? -28.685 -18.272 2.588 1.00 87.69 111 ARG A C 1
ATOM 873 O O . ARG A 1 111 ? -29.312 -19.242 2.170 1.00 87.69 111 ARG A O 1
ATOM 880 N N . HIS A 1 112 ? -28.783 -17.849 3.841 1.00 81.19 112 HIS A N 1
ATOM 881 C CA . HIS A 1 112 ? -29.610 -18.493 4.854 1.00 81.19 112 HIS A CA 1
ATOM 882 C C . HIS A 1 112 ? -30.498 -17.444 5.514 1.00 81.19 112 HIS A C 1
ATOM 884 O O . HIS A 1 112 ? -30.123 -16.270 5.516 1.00 81.19 112 HIS A O 1
ATOM 890 N N . PRO A 1 113 ? -31.647 -17.845 6.082 1.00 82.19 113 PRO A N 1
ATOM 891 C CA . PRO A 1 113 ? -32.450 -16.948 6.894 1.00 82.19 113 PRO A CA 1
ATOM 892 C C . PRO A 1 113 ? -31.576 -16.275 7.956 1.00 82.19 113 PRO A C 1
ATOM 894 O O . PRO A 1 113 ? -30.710 -16.912 8.568 1.00 82.19 113 PRO A O 1
ATOM 897 N N . LEU A 1 114 ? -31.778 -14.970 8.129 1.00 83.56 114 LEU A N 1
ATOM 898 C CA . LEU A 1 114 ? -31.148 -14.216 9.204 1.00 83.56 114 LEU A CA 1
ATOM 899 C C . LEU A 1 114 ? -31.551 -14.850 10.545 1.00 83.56 114 LEU A C 1
ATOM 901 O O . LEU A 1 114 ? -32.696 -15.291 10.676 1.00 83.56 114 LEU A O 1
ATOM 905 N N . PRO A 1 115 ? -30.640 -14.917 11.532 1.00 84.19 115 PRO A N 1
ATOM 906 C CA . PRO A 1 115 ? -31.009 -15.372 12.863 1.00 84.19 115 PRO A CA 1
ATOM 907 C C . PRO A 1 115 ? -32.138 -14.488 13.399 1.00 84.19 115 PRO A C 1
ATOM 909 O O . PRO A 1 115 ? -32.113 -13.269 13.214 1.00 84.19 115 PRO A O 1
ATOM 912 N N . GLU A 1 116 ? -33.125 -15.100 14.049 1.00 82.44 116 GLU A N 1
ATOM 913 C CA . GLU A 1 116 ? -34.207 -14.355 14.683 1.00 82.44 116 GLU A CA 1
ATOM 914 C C . GLU A 1 116 ? -33.614 -13.447 15.760 1.00 82.44 116 GLU A C 1
ATOM 916 O O . GLU A 1 116 ? -33.067 -13.904 16.765 1.00 82.44 116 GLU A O 1
ATOM 921 N N . ILE A 1 117 ? -33.685 -12.139 15.523 1.00 81.25 117 ILE A N 1
ATOM 922 C CA . ILE A 1 117 ? -33.333 -11.148 16.530 1.00 81.25 117 ILE A CA 1
ATOM 923 C C . ILE A 1 117 ? -34.542 -11.069 17.460 1.00 81.25 117 ILE A C 1
ATOM 925 O O . ILE A 1 117 ? -35.614 -10.667 16.998 1.00 81.25 117 ILE A O 1
ATOM 929 N N . PRO A 1 118 ? -34.415 -11.449 18.744 1.00 84.00 118 PRO A N 1
ATOM 930 C CA . PRO A 1 118 ? -35.540 -11.398 19.659 1.00 84.00 118 PRO A CA 1
ATOM 931 C C . PRO A 1 118 ? -36.012 -9.950 19.766 1.00 84.00 118 PRO A C 1
ATOM 933 O O . PRO A 1 118 ? -35.284 -9.075 20.243 1.00 84.00 118 PRO A O 1
ATOM 936 N N . LEU A 1 119 ? -37.236 -9.695 19.305 1.00 79.12 119 LEU A N 1
ATOM 937 C CA . LEU A 1 119 ? -37.885 -8.415 19.529 1.00 79.12 119 LEU A CA 1
ATOM 938 C C . LEU A 1 119 ? -38.123 -8.320 21.035 1.00 79.12 119 LEU A C 1
ATOM 940 O O . LEU A 1 119 ? -38.933 -9.065 21.578 1.00 79.12 119 LEU A O 1
ATOM 944 N N . GLN A 1 120 ? -37.395 -7.445 21.725 1.00 82.31 120 GLN A N 1
ATOM 945 C CA . GLN A 1 120 ? -37.716 -7.122 23.109 1.00 82.31 120 GLN A CA 1
ATOM 946 C C . GLN A 1 120 ? -38.841 -6.082 23.088 1.00 82.31 120 GLN A C 1
ATOM 948 O O . GLN A 1 120 ? -38.583 -4.930 22.722 1.00 82.31 120 GLN A O 1
ATOM 953 N N . PRO A 1 121 ? -40.098 -6.458 23.403 1.00 85.12 121 PRO A N 1
ATOM 954 C CA . PRO A 1 121 ? -41.185 -5.498 23.421 1.00 85.12 121 PRO A CA 1
ATOM 955 C C . PRO A 1 121 ? -40.895 -4.454 24.497 1.00 85.12 121 PRO A C 1
ATOM 957 O O . PRO A 1 121 ? -40.601 -4.784 25.649 1.00 85.12 121 PRO A O 1
ATOM 960 N N . LYS A 1 122 ? -40.978 -3.178 24.115 1.00 85.00 122 LYS A N 1
ATOM 961 C CA . LYS A 1 122 ? -40.892 -2.076 25.071 1.00 85.00 122 LYS A CA 1
ATOM 962 C C . LYS A 1 122 ? -42.090 -2.172 26.011 1.00 85.00 122 LYS A C 1
ATOM 964 O O . LYS A 1 122 ? -43.225 -1.961 25.603 1.00 85.00 122 LYS A O 1
ATOM 969 N N . THR A 1 123 ? -41.827 -2.544 27.253 1.00 89.12 123 THR A N 1
ATOM 970 C CA . THR A 1 123 ? -42.792 -2.463 28.357 1.00 89.12 123 THR A CA 1
ATOM 971 C C . THR A 1 123 ? -42.774 -1.071 28.987 1.00 89.12 123 THR A C 1
ATOM 973 O O . THR A 1 123 ? -41.821 -0.323 28.777 1.00 89.12 123 THR A O 1
ATOM 976 N N . GLU A 1 124 ? -43.760 -0.764 29.833 1.00 85.44 124 GLU A N 1
ATOM 977 C CA . GLU A 1 124 ? -43.799 0.462 30.653 1.00 85.44 124 GLU A CA 1
ATOM 978 C C . GLU A 1 124 ? -42.490 0.715 31.422 1.00 85.44 124 GLU A C 1
ATOM 980 O O . GLU A 1 124 ? -42.059 1.848 31.570 1.00 85.44 124 GLU A O 1
ATOM 985 N N . LYS A 1 125 ? -41.764 -0.341 31.821 1.00 82.88 125 LYS A N 1
ATOM 986 C CA . LYS A 1 125 ? -40.453 -0.217 32.490 1.00 82.88 125 LYS A CA 1
ATOM 987 C C . LYS A 1 125 ? -39.349 0.394 31.617 1.00 82.88 125 LYS A C 1
ATOM 989 O O . LYS A 1 125 ? -38.306 0.768 32.139 1.00 82.88 125 LYS A O 1
ATOM 994 N N . HIS A 1 126 ? -39.541 0.435 30.302 1.00 86.88 126 HIS A N 1
ATOM 995 C CA . HIS A 1 126 ? -38.624 1.070 29.354 1.00 86.88 126 HIS A CA 1
ATOM 996 C C . HIS A 1 126 ? -39.056 2.500 29.008 1.00 86.88 126 HIS A C 1
ATOM 998 O O . HIS A 1 126 ? -38.378 3.159 28.216 1.00 86.88 126 HIS A O 1
ATOM 1004 N N . HIS A 1 127 ? -40.189 2.964 29.546 1.00 87.62 127 HIS A N 1
ATOM 1005 C CA . HIS A 1 127 ? -40.614 4.342 29.404 1.00 87.62 127 HIS A CA 1
ATOM 1006 C C . HIS A 1 127 ? -39.738 5.220 30.300 1.00 87.62 127 HIS A C 1
ATOM 1008 O O . HIS A 1 127 ? -39.638 5.017 31.508 1.00 87.62 127 HIS A O 1
ATOM 1014 N N . LEU A 1 128 ? -39.050 6.176 29.683 1.00 88.75 128 LEU A N 1
ATOM 1015 C CA . LEU A 1 128 ? -38.194 7.110 30.394 1.00 88.75 128 LEU A CA 1
ATOM 1016 C C . LEU A 1 128 ? -39.062 8.236 30.957 1.00 88.75 128 LEU A C 1
ATOM 1018 O O . LEU A 1 128 ? -39.477 9.117 30.210 1.00 88.75 128 LEU A O 1
ATOM 1022 N N . GLU A 1 129 ? -39.350 8.199 32.255 1.00 88.44 129 GLU A N 1
ATOM 1023 C CA . GLU A 1 129 ? -40.137 9.252 32.913 1.00 88.44 129 GLU A CA 1
ATOM 1024 C C . GLU A 1 129 ? -39.268 10.439 33.341 1.00 88.44 129 GLU A C 1
ATOM 1026 O O . GLU A 1 129 ? -39.600 11.588 33.060 1.00 88.44 129 GLU A O 1
ATOM 1031 N N . LEU A 1 130 ? -38.134 10.164 33.988 1.00 87.81 130 LEU A N 1
ATOM 1032 C CA . LEU A 1 130 ? -37.192 11.178 34.446 1.00 87.81 130 LEU A CA 1
ATOM 1033 C C . LEU A 1 130 ? -35.776 10.603 34.450 1.00 87.81 130 LEU A C 1
ATOM 1035 O O . LEU A 1 130 ? -35.536 9.514 34.972 1.00 87.81 130 LEU A O 1
ATOM 1039 N N . VAL A 1 131 ? -34.832 11.357 33.896 1.00 89.69 131 VAL A N 1
ATOM 1040 C CA . VAL A 1 131 ? -33.399 11.139 34.103 1.00 89.69 131 VAL A CA 1
ATOM 1041 C C . VAL A 1 131 ? -32.889 12.360 34.826 1.00 89.69 131 VAL A C 1
ATOM 1043 O O . VAL A 1 131 ? -33.014 13.458 34.298 1.00 89.69 131 VAL A O 1
ATOM 1046 N N . GLN A 1 132 ? -32.334 12.145 36.015 1.00 91.69 132 GLN A N 1
ATOM 1047 C CA . GLN A 1 132 ? -31.644 13.179 36.763 1.00 91.69 132 GLN A CA 1
ATOM 1048 C C . GLN A 1 132 ? -30.22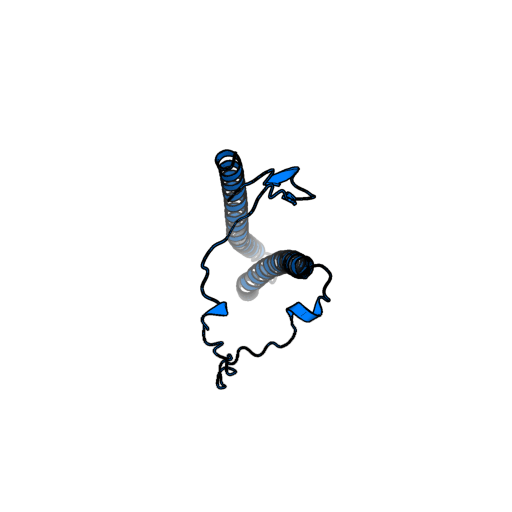6 12.705 37.064 1.00 91.69 132 GLN A C 1
ATOM 1050 O O . GLN A 1 132 ? -30.026 11.584 37.545 1.00 91.69 132 GLN A O 1
ATOM 1055 N N . ALA A 1 133 ? -29.245 13.548 36.780 1.00 89.81 133 ALA A N 1
ATOM 1056 C CA . ALA A 1 133 ? -27.855 13.338 37.150 1.00 89.81 133 ALA A CA 1
ATOM 1057 C C . ALA A 1 133 ? -27.351 14.582 37.878 1.00 89.81 133 ALA A C 1
ATOM 1059 O O . ALA A 1 133 ? -27.625 15.698 37.456 1.00 89.81 133 ALA A O 1
ATOM 1060 N N . THR A 1 134 ? -26.607 14.392 38.966 1.00 93.12 134 THR A N 1
ATOM 1061 C CA . THR A 1 134 ? -26.002 15.494 39.723 1.00 93.12 134 THR A CA 1
ATOM 1062 C C . THR A 1 134 ? -24.519 15.238 39.937 1.00 93.12 134 THR A C 1
ATOM 1064 O O . THR A 1 134 ? -24.141 14.136 40.346 1.00 93.12 134 THR A O 1
ATOM 1067 N N . GLY A 1 135 ? -23.682 16.242 39.693 1.00 92.19 135 GLY A N 1
ATOM 1068 C CA . GLY A 1 135 ? -22.236 16.172 39.884 1.00 92.19 135 GLY A CA 1
ATOM 1069 C C . GLY A 1 135 ? -21.521 15.234 38.906 1.00 92.19 135 GLY A C 1
ATOM 1070 O O . GLY A 1 135 ? -20.433 14.741 39.217 1.00 92.19 135 GLY A O 1
ATOM 1071 N N . LEU A 1 136 ? -22.109 14.951 37.737 1.00 92.50 136 LEU A N 1
ATOM 1072 C CA . LEU A 1 136 ? -21.567 13.971 36.799 1.00 92.50 136 LEU A CA 1
ATOM 1073 C C . LEU A 1 136 ? -20.202 14.438 36.277 1.00 92.50 136 LEU A C 1
ATOM 1075 O O . LEU A 1 136 ? -20.089 15.439 35.566 1.00 92.50 136 LEU A O 1
ATOM 1079 N N . SER A 1 137 ? -19.167 13.683 36.642 1.00 91.50 137 SER A N 1
ATOM 1080 C CA . SER A 1 137 ? -17.778 13.975 36.308 1.00 91.50 137 SER A CA 1
ATOM 1081 C C . SER A 1 137 ? -17.103 12.739 35.730 1.00 91.50 137 SER A C 1
ATOM 1083 O O . SER A 1 137 ? -17.177 11.650 36.296 1.00 91.50 137 SER A O 1
ATOM 1085 N N . TYR A 1 138 ? -16.426 12.902 34.601 1.00 90.06 138 TYR A N 1
ATOM 1086 C CA . TYR A 1 138 ? -15.638 11.859 33.966 1.00 90.06 138 TYR A CA 1
ATOM 1087 C C . TYR A 1 138 ? -14.479 12.484 33.202 1.00 90.06 138 TYR A C 1
ATOM 1089 O O . TYR A 1 138 ? -14.693 13.354 32.360 1.00 90.06 138 TYR A O 1
ATOM 1097 N N . ARG A 1 139 ? -13.258 12.005 33.452 1.00 90.25 139 ARG A N 1
ATOM 1098 C CA . ARG A 1 139 ? -12.047 12.432 32.743 1.00 90.25 139 ARG A CA 1
ATOM 1099 C C . ARG A 1 139 ? -11.476 11.281 31.932 1.00 90.25 139 ARG A C 1
ATOM 1101 O O . ARG A 1 139 ? -11.282 10.184 32.449 1.00 90.25 139 ARG A O 1
ATOM 1108 N N . TYR A 1 140 ? -11.158 11.562 30.673 1.00 85.62 140 TYR A N 1
ATOM 1109 C CA . TYR A 1 140 ? -10.429 10.628 29.828 1.00 85.62 140 TYR A CA 1
ATOM 1110 C C . TYR A 1 140 ? -8.973 10.529 30.317 1.00 85.62 140 TYR A C 1
ATOM 1112 O O . TYR A 1 140 ? -8.318 11.574 30.411 1.00 85.62 140 TYR A O 1
ATOM 1120 N N . PRO A 1 141 ? -8.449 9.314 30.581 1.00 81.50 141 PRO A N 1
ATOM 1121 C CA . PRO A 1 141 ? -7.101 9.116 31.125 1.00 81.50 141 PRO A CA 1
ATOM 1122 C C . PRO A 1 141 ? -5.999 9.793 30.300 1.00 81.50 141 PRO A C 1
ATOM 1124 O O . PRO A 1 141 ? -5.068 10.363 30.859 1.00 81.50 141 PRO A O 1
ATOM 1127 N N . ASP A 1 142 ? -6.153 9.792 28.973 1.00 78.06 142 ASP A N 1
ATOM 1128 C CA . ASP A 1 142 ? -5.083 10.173 28.042 1.00 78.06 142 ASP A CA 1
ATOM 1129 C C . ASP A 1 142 ? -5.203 11.603 27.497 1.00 78.06 142 ASP A C 1
ATOM 1131 O O . ASP A 1 142 ? -4.259 12.136 26.916 1.00 78.06 142 ASP A O 1
ATOM 1135 N N . ALA A 1 143 ? -6.371 12.235 27.641 1.00 74.00 143 ALA A N 1
ATOM 1136 C CA . ALA A 1 143 ? -6.667 13.503 26.970 1.00 74.00 143 ALA A CA 1
ATOM 1137 C C . ALA A 1 143 ? -6.790 14.693 27.929 1.00 74.00 143 ALA A C 1
ATOM 1139 O O . ALA A 1 143 ? -6.865 15.830 27.462 1.00 74.00 143 ALA A O 1
ATOM 1140 N N . GLY A 1 144 ? -6.884 14.458 29.247 1.00 75.56 144 GLY A N 1
ATOM 1141 C CA . GLY A 1 144 ? -7.160 15.490 30.262 1.00 75.56 144 GLY A CA 1
ATOM 1142 C C . GLY A 1 144 ? -8.528 16.181 30.117 1.00 75.56 144 GLY A C 1
ATOM 1143 O O . GLY A 1 144 ? -8.944 16.932 30.997 1.00 75.56 144 GLY A O 1
ATOM 1144 N N . GLN A 1 145 ? -9.227 15.913 29.016 1.00 81.56 145 GLN A N 1
ATOM 1145 C CA . GLN A 1 145 ? -10.570 16.357 28.684 1.00 81.56 145 GLN A CA 1
ATOM 1146 C C . GLN A 1 145 ? -11.593 15.448 29.358 1.00 81.56 145 GLN A C 1
ATOM 1148 O O . GLN A 1 145 ? -11.318 14.286 29.663 1.00 81.56 145 GLN A O 1
ATOM 1153 N N . GLY A 1 146 ? -12.782 15.981 29.587 1.00 86.81 146 GLY A N 1
ATOM 1154 C CA . GLY A 1 146 ? -13.818 15.293 30.327 1.00 86.81 146 GLY A CA 1
ATOM 1155 C C . GLY A 1 146 ? -15.035 16.173 30.539 1.00 86.81 146 GLY A C 1
ATOM 1156 O O . GLY A 1 146 ? -15.068 17.319 30.091 1.00 86.81 146 GLY A O 1
ATOM 1157 N N . ILE A 1 147 ? -16.009 15.618 31.239 1.00 90.50 147 ILE A N 1
ATOM 1158 C CA . ILE A 1 147 ? -17.104 16.367 31.843 1.00 90.50 147 ILE A CA 1
ATOM 1159 C C . ILE A 1 147 ? -16.808 16.508 33.332 1.00 90.50 147 ILE A C 1
ATOM 1161 O O . ILE A 1 147 ? -16.230 15.604 33.933 1.00 90.50 147 ILE A O 1
ATOM 1165 N N . GLU A 1 148 ? -17.174 17.632 33.927 1.00 91.12 148 GLU A N 1
ATOM 1166 C CA . GLU A 1 148 ? -17.042 17.853 35.364 1.00 91.12 148 GLU A CA 1
ATOM 1167 C C . GLU A 1 148 ? -18.286 18.554 35.871 1.00 91.12 148 GLU A C 1
ATOM 1169 O O . GLU A 1 148 ? -18.730 19.526 35.261 1.00 91.12 148 GLU A O 1
ATOM 1174 N N . ASN A 1 149 ? -18.809 18.061 36.990 1.00 92.25 149 ASN A N 1
ATOM 1175 C CA . ASN A 1 149 ? -19.933 18.636 37.718 1.00 92.25 149 ASN A CA 1
ATOM 1176 C C . ASN A 1 149 ? -21.126 18.984 36.817 1.00 92.25 149 ASN A C 1
ATOM 1178 O O . ASN A 1 149 ? -21.662 20.088 36.886 1.00 92.25 149 ASN A O 1
ATOM 1182 N N . ILE A 1 150 ? -21.514 18.053 35.942 1.00 90.44 150 ILE A N 1
ATOM 1183 C CA . ILE A 1 150 ? -22.704 18.223 35.109 1.00 90.44 150 ILE A CA 1
ATOM 1184 C C . ILE A 1 150 ? -23.941 17.806 35.903 1.00 90.44 150 ILE A C 1
ATOM 1186 O O . ILE A 1 150 ? -24.017 16.674 36.388 1.00 90.44 150 ILE A O 1
ATOM 1190 N N . ASP A 1 151 ? -24.908 18.718 35.965 1.00 89.75 151 ASP A N 1
ATOM 1191 C CA . ASP A 1 151 ? -26.251 18.486 36.486 1.00 89.75 151 ASP A CA 1
ATOM 1192 C C . ASP A 1 151 ? -27.247 18.498 35.312 1.00 89.75 151 ASP A C 1
ATOM 1194 O O . ASP A 1 151 ? -27.219 19.422 34.492 1.00 89.75 151 ASP A O 1
ATOM 1198 N N . LEU A 1 152 ? -28.087 17.465 35.203 1.00 82.69 152 LEU A N 1
ATOM 1199 C CA . LEU A 1 152 ? -29.090 17.260 34.144 1.00 82.69 152 LEU A CA 1
ATOM 1200 C C . LEU A 1 152 ? -30.395 16.742 34.740 1.00 82.69 152 LEU A C 1
ATOM 1202 O O . LEU A 1 152 ? -30.307 15.895 35.658 1.00 82.69 152 LEU A O 1
#

Foldseek 3Di:
DVVVVVVVVVVVVVVVVVVVVVVVVVLVVVLVVVLVVLVVVLVVCVVPDPDDPVNNVVCNVCSVVVSVVVVVVVVVVVVVVVVVVVLVVVVVVVVPPDSVVVVPDDDPCPPHDDPDDDPPDDDPVNDCPDDWDFQDWDADPPPRDIDGGDTD

Secondary structure (DSSP, 8-state):
-HHHHHHHHHHHHHHHHHHHHHHHHHHHHHHHHHHHHHHHHHHHHTTTS---HHHHHHHHHHHHHHHHHHHHHHHHHHHHHHHHHHHHHHHHTTTTS-GGGGTS-----SSSPPP--------GGG--------SEEEE-TTTS-EEEEE--

pLDDT: mean 83.69, std 8.42, range [55.47, 96.5]